Protein AF-A0A421E737-F1 (afdb_monomer_lite)

Structure (mmCIF, N/CA/C/O backbone):
data_AF-A0A421E737-F1
#
_entry.id   AF-A0A421E737-F1
#
loop_
_atom_site.group_PDB
_atom_site.id
_atom_site.type_symbol
_atom_site.label_atom_id
_atom_site.label_alt_id
_atom_site.label_comp_id
_atom_site.label_asym_id
_atom_site.label_entity_id
_atom_site.label_seq_id
_atom_site.pdbx_PDB_ins_code
_atom_site.Cartn_x
_atom_site.Cartn_y
_atom_site.Cartn_z
_at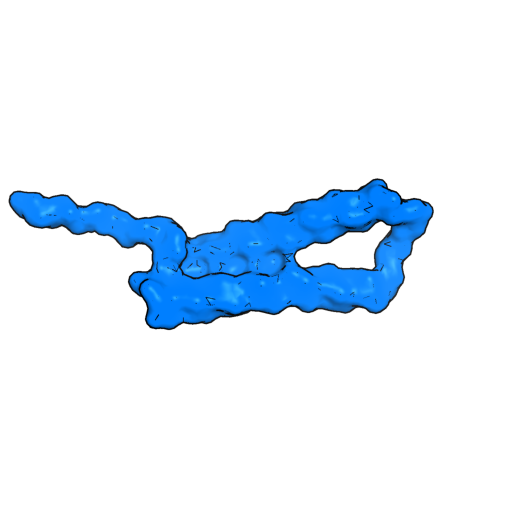om_site.occupancy
_atom_site.B_iso_or_equiv
_atom_site.auth_seq_id
_atom_site.auth_comp_id
_atom_site.auth_asym_id
_atom_site.auth_atom_id
_atom_site.pdbx_PDB_model_num
ATOM 1 N N . MET A 1 1 ? 21.166 12.963 -34.791 1.00 48.75 1 MET A N 1
ATOM 2 C CA . MET A 1 1 ? 21.428 12.071 -33.640 1.00 48.75 1 MET A CA 1
ATOM 3 C C . MET A 1 1 ? 20.082 11.625 -33.102 1.00 48.75 1 MET A C 1
ATOM 5 O O . MET A 1 1 ? 19.222 12.491 -33.013 1.00 48.75 1 MET A O 1
ATOM 9 N N . PRO A 1 2 ? 19.848 10.337 -32.812 1.00 50.91 2 PRO A N 1
ATOM 10 C CA . PRO A 1 2 ? 18.616 9.951 -32.146 1.00 50.91 2 PRO A CA 1
ATOM 11 C C . PRO A 1 2 ? 18.681 10.520 -30.729 1.00 50.91 2 PRO A C 1
ATOM 13 O O . PRO A 1 2 ? 19.540 10.122 -29.941 1.00 50.91 2 PRO A O 1
ATOM 16 N N . SER A 1 3 ? 17.833 11.506 -30.446 1.00 54.75 3 SER A N 1
ATOM 17 C CA . SER A 1 3 ? 17.562 11.950 -29.086 1.00 54.75 3 SER A CA 1
ATOM 18 C C . SER A 1 3 ? 17.017 10.734 -28.350 1.00 54.75 3 SER A C 1
ATOM 20 O O . SER A 1 3 ? 15.906 10.291 -28.620 1.00 54.75 3 SER A O 1
ATOM 22 N N . ARG A 1 4 ? 17.842 10.108 -27.512 1.00 62.38 4 ARG A N 1
ATOM 23 C CA . ARG A 1 4 ? 17.329 9.141 -26.550 1.00 62.38 4 ARG A CA 1
ATOM 24 C C . ARG A 1 4 ? 16.611 9.984 -25.517 1.00 62.38 4 ARG A C 1
ATOM 26 O O . ARG A 1 4 ? 17.281 10.687 -24.761 1.00 62.38 4 ARG A O 1
ATOM 33 N N . ASP A 1 5 ? 15.284 9.978 -25.558 1.00 63.00 5 ASP A N 1
ATOM 34 C CA . ASP A 1 5 ? 14.507 10.540 -24.465 1.00 63.00 5 ASP A CA 1
ATOM 35 C C . ASP A 1 5 ? 15.036 9.916 -23.166 1.00 63.00 5 ASP A C 1
ATOM 37 O O . ASP A 1 5 ? 15.306 8.705 -23.139 1.00 63.00 5 ASP A O 1
ATOM 41 N N . PRO A 1 6 ? 15.290 10.723 -22.122 1.00 61.91 6 PRO A N 1
ATOM 42 C CA . PRO A 1 6 ? 15.675 10.172 -20.836 1.00 61.91 6 PRO A CA 1
ATOM 43 C C . PRO A 1 6 ? 14.628 9.121 -20.437 1.00 61.91 6 PRO A C 1
ATOM 45 O O . PRO A 1 6 ? 13.440 9.333 -20.701 1.00 61.91 6 PRO A O 1
ATOM 48 N N . PRO A 1 7 ? 15.049 7.975 -19.870 1.00 62.25 7 PRO A N 1
ATOM 49 C CA . PRO A 1 7 ? 14.124 6.907 -19.517 1.00 62.25 7 PRO A CA 1
ATOM 50 C C . PRO A 1 7 ? 12.979 7.492 -18.689 1.00 62.25 7 PRO A C 1
ATOM 52 O O . PRO A 1 7 ? 13.213 8.273 -17.764 1.00 62.25 7 PRO A O 1
ATOM 55 N N . SER A 1 8 ? 11.741 7.177 -19.082 1.00 72.75 8 SER A N 1
ATOM 56 C CA . SER A 1 8 ? 10.554 7.686 -18.401 1.00 72.75 8 SER A CA 1
ATOM 57 C C . SER A 1 8 ? 10.646 7.327 -16.922 1.00 72.75 8 SER A C 1
ATOM 59 O O . SER A 1 8 ? 10.885 6.177 -16.566 1.00 72.75 8 SER A O 1
ATOM 61 N N . GLN A 1 9 ? 10.449 8.308 -16.044 1.00 79.56 9 GLN A N 1
ATOM 62 C CA . GLN A 1 9 ? 10.519 8.098 -14.596 1.00 79.56 9 GLN A CA 1
ATOM 63 C C . GLN A 1 9 ? 9.491 7.051 -14.115 1.00 79.56 9 GLN A C 1
ATOM 65 O O . GLN A 1 9 ? 9.694 6.394 -13.103 1.00 79.56 9 GLN A O 1
ATOM 70 N N . TRP A 1 10 ? 8.421 6.833 -14.887 1.00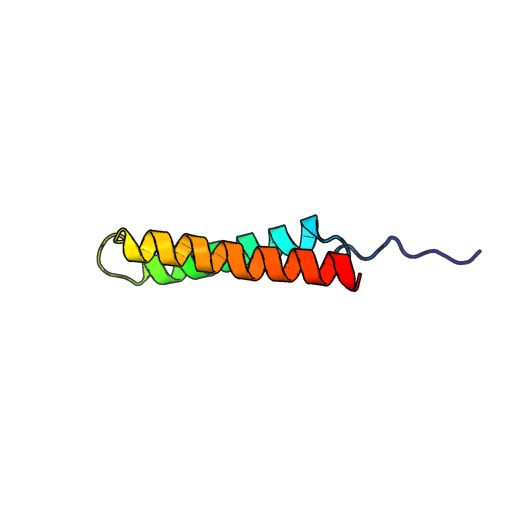 80.94 10 TRP A N 1
ATOM 71 C CA . TRP A 1 10 ? 7.403 5.798 -14.664 1.00 80.94 10 TRP A CA 1
ATOM 72 C C . TRP A 1 10 ? 7.862 4.369 -14.970 1.00 80.94 10 TRP A C 1
ATOM 74 O O . TRP A 1 10 ? 7.128 3.418 -14.716 1.00 80.94 10 TRP A O 1
ATOM 84 N N . THR A 1 11 ? 9.052 4.221 -15.535 1.00 83.19 11 THR A N 1
ATOM 85 C CA . THR A 1 11 ? 9.710 2.942 -15.792 1.00 83.19 11 THR A CA 1
ATOM 86 C C . THR A 1 11 ? 10.610 2.540 -14.618 1.00 83.19 11 THR A C 1
ATOM 88 O O . THR A 1 11 ? 10.946 1.370 -14.469 1.00 83.19 11 THR A O 1
ATOM 91 N N . ASP A 1 12 ? 10.981 3.495 -13.757 1.00 86.44 12 ASP A N 1
ATOM 92 C CA . ASP A 1 12 ? 11.786 3.239 -12.566 1.00 86.44 12 ASP A CA 1
ATOM 93 C C . ASP A 1 12 ? 10.920 2.578 -11.473 1.00 86.44 12 ASP A C 1
ATOM 95 O O . ASP A 1 12 ? 9.978 3.198 -10.957 1.00 86.44 12 ASP A O 1
ATOM 99 N N . PRO A 1 13 ? 11.218 1.326 -11.088 1.00 84.81 13 PRO A N 1
ATOM 100 C CA . PRO A 1 13 ? 10.420 0.608 -10.107 1.00 84.81 13 PRO A CA 1
ATOM 101 C C . PRO A 1 13 ? 10.473 1.237 -8.707 1.00 84.81 13 PRO A C 1
ATOM 103 O O . PRO A 1 13 ? 9.474 1.185 -7.980 1.00 84.81 13 PRO A O 1
ATOM 106 N N . GLU A 1 14 ? 11.576 1.882 -8.318 1.00 87.00 14 GLU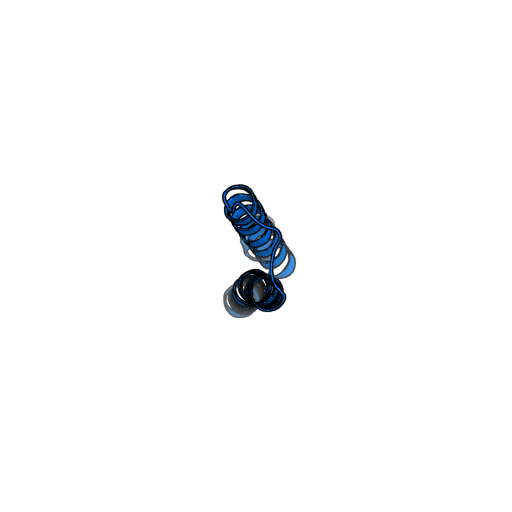 A N 1
ATOM 107 C CA . GLU A 1 14 ? 11.675 2.594 -7.037 1.00 87.00 14 GLU A CA 1
ATOM 108 C C . GLU A 1 14 ? 10.780 3.835 -7.033 1.00 87.00 14 GLU A C 1
ATOM 110 O O . GLU A 1 14 ? 10.056 4.079 -6.062 1.00 87.00 14 GLU A O 1
ATOM 115 N N . TYR A 1 15 ? 10.743 4.576 -8.143 1.00 83.88 15 TYR A N 1
ATOM 116 C CA . TYR A 1 15 ? 9.871 5.741 -8.263 1.00 83.88 15 TYR A CA 1
ATOM 117 C C . TYR A 1 15 ? 8.390 5.359 -8.204 1.00 83.88 15 TYR A C 1
ATOM 119 O O . TYR A 1 15 ? 7.640 5.913 -7.394 1.00 83.88 15 TYR A O 1
ATOM 127 N N . VAL A 1 16 ? 7.959 4.391 -9.020 1.00 87.31 16 VAL A N 1
ATOM 128 C CA . VAL A 1 16 ? 6.544 3.995 -9.084 1.00 87.31 16 VAL A CA 1
ATOM 129 C C . VAL A 1 16 ? 6.079 3.428 -7.745 1.00 87.31 16 VAL A C 1
ATOM 131 O O . VAL A 1 16 ? 5.013 3.80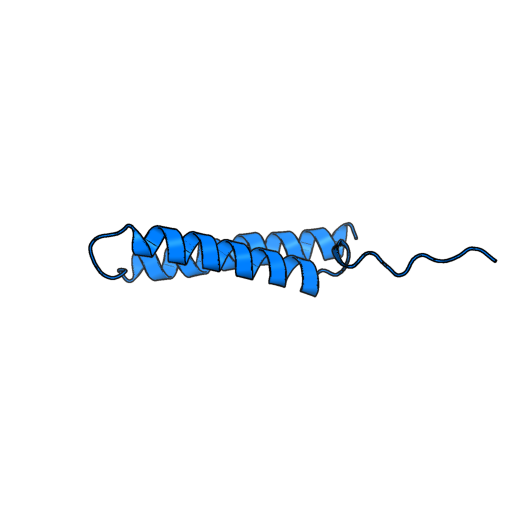3 -7.256 1.00 87.31 16 VAL A O 1
ATOM 134 N N . SER A 1 17 ? 6.883 2.568 -7.120 1.00 83.44 17 SER A N 1
ATOM 135 C CA . SER A 1 17 ? 6.559 2.009 -5.806 1.00 83.44 17 SER A CA 1
ATOM 136 C C . SER A 1 17 ? 6.432 3.100 -4.738 1.00 83.44 17 SER A C 1
ATOM 138 O O . SER A 1 17 ? 5.458 3.105 -3.986 1.00 83.44 17 SER A O 1
ATOM 140 N N . THR A 1 18 ? 7.322 4.095 -4.739 1.00 88.00 18 THR A N 1
ATOM 141 C CA . THR A 1 18 ? 7.238 5.243 -3.826 1.00 88.00 18 THR A CA 1
ATOM 142 C C . THR A 1 18 ? 5.943 6.030 -4.026 1.00 88.00 18 THR A C 1
ATOM 144 O O . THR A 1 18 ? 5.235 6.300 -3.055 1.00 88.00 18 THR A O 1
ATOM 147 N N . VAL A 1 19 ? 5.593 6.372 -5.272 1.00 84.50 19 VAL A N 1
ATOM 148 C CA . VAL A 1 19 ? 4.354 7.109 -5.583 1.00 84.50 19 VAL A CA 1
ATOM 149 C C . VAL A 1 19 ? 3.123 6.329 -5.115 1.00 84.50 19 VAL A C 1
ATOM 151 O O . VAL A 1 19 ? 2.253 6.893 -4.450 1.00 84.50 19 VAL A O 1
ATOM 154 N N . VAL A 1 20 ? 3.062 5.028 -5.408 1.00 89.31 20 VAL A N 1
ATOM 155 C CA . VAL A 1 20 ? 1.950 4.160 -4.992 1.00 89.31 20 VAL A CA 1
ATOM 156 C C . VAL A 1 20 ? 1.865 4.058 -3.470 1.00 89.31 20 VAL A C 1
ATOM 158 O O . VAL A 1 20 ? 0.772 4.178 -2.915 1.00 89.31 20 VAL A O 1
ATOM 161 N N . GLY A 1 21 ? 3.001 3.920 -2.786 1.00 87.19 21 GLY A N 1
ATOM 162 C CA . GLY A 1 21 ? 3.062 3.893 -1.328 1.00 87.19 21 GLY A CA 1
ATOM 163 C C . GLY A 1 21 ? 2.541 5.184 -0.693 1.00 87.19 21 GLY A C 1
ATOM 164 O O . GLY A 1 21 ? 1.740 5.129 0.243 1.00 87.19 21 GLY A O 1
ATOM 165 N N . VAL A 1 22 ? 2.923 6.349 -1.231 1.00 87.94 22 VAL A N 1
ATOM 166 C CA . VAL A 1 22 ? 2.437 7.661 -0.763 1.00 87.94 22 VAL A CA 1
ATOM 167 C C . VAL A 1 22 ? 0.928 7.792 -0.964 1.00 87.94 22 VAL A C 1
ATOM 169 O O . VAL A 1 22 ? 0.224 8.191 -0.035 1.00 87.94 22 VAL A O 1
ATOM 172 N N . LEU A 1 23 ? 0.414 7.421 -2.140 1.00 87.00 23 LEU A N 1
ATOM 173 C CA . LEU A 1 23 ? -1.020 7.485 -2.439 1.00 87.00 23 LEU A CA 1
ATOM 174 C C . LEU A 1 23 ? -1.836 6.553 -1.536 1.00 87.00 23 LEU A C 1
ATOM 176 O O . LEU A 1 23 ? -2.846 6.979 -0.976 1.00 87.00 23 LEU A O 1
ATOM 180 N N . ALA A 1 24 ? -1.382 5.311 -1.347 1.00 83.31 24 ALA A N 1
ATOM 181 C CA . ALA A 1 24 ? -2.040 4.344 -0.473 1.00 83.31 24 ALA A CA 1
ATOM 182 C C . ALA A 1 24 ? -2.049 4.817 0.989 1.00 83.31 24 ALA A C 1
ATOM 184 O O . ALA A 1 24 ? -3.083 4.762 1.655 1.00 83.31 24 ALA A O 1
ATOM 185 N N . THR A 1 25 ? -0.924 5.356 1.469 1.00 83.50 25 THR A N 1
ATOM 186 C CA . THR A 1 25 ? -0.814 5.916 2.825 1.00 83.50 25 THR A CA 1
ATOM 187 C C . THR A 1 25 ? -1.742 7.118 3.004 1.00 83.50 25 THR A C 1
ATOM 189 O O . THR A 1 25 ? -2.446 7.211 4.008 1.00 83.50 25 THR A O 1
ATOM 192 N N . GLY A 1 26 ? -1.793 8.025 2.025 1.00 83.81 26 GLY A N 1
ATOM 193 C CA . GLY A 1 26 ? -2.670 9.196 2.056 1.00 83.81 26 GLY A CA 1
ATOM 194 C C . GLY A 1 26 ? -4.156 8.828 2.058 1.00 83.81 26 GLY A C 1
ATOM 195 O O . GLY A 1 26 ? -4.912 9.352 2.876 1.00 83.81 26 GLY A O 1
ATOM 196 N N . ALA A 1 27 ? -4.570 7.892 1.197 1.00 81.19 27 ALA A N 1
ATOM 197 C CA . ALA A 1 27 ? -5.950 7.401 1.131 1.00 81.19 27 ALA A CA 1
ATOM 198 C C . ALA A 1 27 ? -6.402 6.783 2.459 1.00 81.19 27 ALA A C 1
ATOM 200 O O . ALA A 1 27 ? -7.527 6.990 2.913 1.00 81.19 27 ALA A O 1
ATOM 201 N N . LEU A 1 28 ? -5.497 6.063 3.107 1.00 77.75 28 LEU A N 1
ATOM 202 C CA . LEU A 1 28 ? -5.737 5.472 4.404 1.00 77.75 28 LEU A CA 1
ATOM 203 C C . LEU A 1 28 ? -5.831 6.516 5.525 1.00 77.75 28 LEU A C 1
ATOM 205 O O . LEU A 1 28 ? -6.763 6.449 6.317 1.00 77.75 28 LEU A O 1
ATOM 209 N N . ILE A 1 29 ? -4.901 7.475 5.606 1.00 79.56 29 ILE A N 1
ATOM 210 C CA . ILE A 1 29 ? -4.978 8.566 6.598 1.00 79.56 29 ILE A CA 1
ATOM 211 C C . ILE A 1 29 ? -6.306 9.313 6.442 1.00 79.56 29 ILE A C 1
ATOM 213 O O . ILE A 1 29 ? -6.974 9.612 7.434 1.00 79.56 29 ILE A O 1
ATOM 217 N N . PHE A 1 30 ? -6.709 9.571 5.196 1.00 79.44 30 PHE A N 1
ATOM 218 C CA . PHE A 1 30 ? -7.996 10.176 4.881 1.00 79.44 30 PHE A CA 1
ATOM 219 C C . PHE A 1 30 ? -9.163 9.329 5.402 1.00 79.44 30 PHE A C 1
ATOM 221 O O . PHE A 1 30 ? -10.012 9.857 6.117 1.00 79.44 30 PHE A O 1
ATOM 228 N N . TYR A 1 31 ? -9.178 8.021 5.129 1.00 74.12 31 TYR A N 1
ATOM 229 C CA . TYR A 1 31 ? -10.189 7.110 5.670 1.00 74.12 31 TYR A CA 1
ATOM 230 C C . TYR A 1 31 ? -10.231 7.143 7.204 1.00 74.12 31 TYR A C 1
ATOM 232 O O . TYR A 1 31 ? -11.295 7.366 7.778 1.00 74.12 31 TYR A O 1
ATOM 240 N N . SER A 1 32 ? -9.082 7.021 7.873 1.00 72.69 32 SER A N 1
ATOM 241 C CA . SER A 1 32 ? -9.001 7.045 9.337 1.00 72.69 32 SER A CA 1
ATOM 242 C C . SER A 1 32 ? -9.508 8.360 9.933 1.00 72.69 32 SER A C 1
ATOM 244 O O . SER A 1 32 ? -10.130 8.348 10.992 1.00 72.69 32 SER A O 1
ATOM 246 N N . SER A 1 33 ? -9.321 9.496 9.250 1.00 76.56 33 SER A N 1
ATOM 247 C CA . SER A 1 33 ? -9.846 10.794 9.707 1.00 76.56 33 SER A CA 1
ATOM 248 C C . SER A 1 33 ? -11.377 10.881 9.723 1.00 76.56 33 SER A C 1
ATOM 250 O O . SER A 1 33 ? -11.938 11.711 10.435 1.00 76.56 33 SER A O 1
ATOM 252 N N . LEU A 1 34 ? -12.056 10.017 8.961 1.00 77.75 34 LEU A N 1
ATOM 253 C CA . LEU A 1 34 ? -13.515 9.912 8.935 1.00 77.75 34 LEU A CA 1
ATOM 254 C C . LEU A 1 34 ? -14.052 8.964 10.018 1.00 77.75 34 LEU A C 1
ATOM 256 O O . LEU A 1 34 ? -15.260 8.925 10.252 1.00 77.75 34 LEU A O 1
ATOM 260 N N . THR A 1 35 ? -13.179 8.197 10.675 1.00 73.75 35 THR A N 1
ATOM 261 C CA . THR A 1 35 ? -13.563 7.228 11.707 1.00 73.75 35 THR A CA 1
ATOM 262 C C . THR A 1 35 ? -13.526 7.853 13.103 1.00 73.75 35 THR A C 1
ATOM 264 O O . THR A 1 35 ? -12.667 8.667 13.429 1.00 73.75 35 THR A O 1
ATOM 267 N N . GLN A 1 36 ? -14.499 7.497 13.945 1.00 69.00 36 GLN A N 1
ATOM 268 C CA . GLN A 1 36 ? -14.796 8.206 15.198 1.00 69.00 36 GLN A CA 1
ATOM 269 C C . GLN A 1 36 ? -13.972 7.721 16.408 1.00 69.00 36 GLN A C 1
ATOM 271 O O . GLN A 1 36 ? -14.139 8.218 17.520 1.00 69.00 36 GLN A O 1
ATOM 276 N N . SER A 1 37 ? -13.101 6.729 16.230 1.00 70.94 37 SER A N 1
ATOM 277 C CA . SER A 1 37 ? -12.247 6.143 17.272 1.00 70.94 37 SER A CA 1
ATOM 278 C C . SER A 1 37 ? -10.875 5.799 16.689 1.00 70.94 37 SER A C 1
ATOM 280 O O . SER A 1 37 ? -10.756 5.598 15.486 1.00 70.94 37 SER A O 1
ATOM 282 N N . GLY A 1 38 ? -9.833 5.781 17.529 1.00 67.94 38 GLY A N 1
ATOM 283 C CA . GLY A 1 38 ? -8.470 5.471 17.083 1.00 67.94 38 GLY A CA 1
ATOM 284 C C . GLY A 1 38 ? -8.335 4.043 16.527 1.00 67.94 38 GLY A C 1
ATOM 285 O O . GLY A 1 38 ? -9.104 3.172 16.937 1.00 67.94 38 GLY A O 1
ATOM 286 N N . PRO A 1 39 ? -7.362 3.792 15.630 1.00 70.12 39 PRO A N 1
ATOM 287 C CA . PRO A 1 39 ? -7.252 2.524 14.920 1.00 70.12 39 PRO A CA 1
ATOM 288 C C . PRO A 1 39 ? -6.864 1.365 15.846 1.00 70.12 39 PRO A C 1
ATOM 290 O O . PRO A 1 39 ? -5.938 1.454 16.656 1.00 70.12 39 PRO A O 1
ATOM 293 N N . THR A 1 40 ? -7.573 0.259 15.684 1.00 83.88 40 THR A N 1
ATOM 294 C CA . THR A 1 40 ? -7.308 -1.050 16.278 1.00 83.88 40 THR A CA 1
ATOM 295 C C . THR A 1 40 ? -6.067 -1.705 15.666 1.00 83.88 40 THR A C 1
ATOM 297 O O . THR A 1 40 ? -5.576 -1.308 14.609 1.00 83.88 40 THR A O 1
ATOM 300 N N . VAL A 1 41 ? -5.556 -2.756 16.318 1.00 77.06 41 VAL A N 1
ATOM 301 C CA . VAL A 1 41 ? -4.430 -3.549 15.794 1.00 77.06 41 VAL A CA 1
ATOM 302 C C . VAL A 1 41 ? -4.754 -4.141 14.417 1.00 77.06 41 VAL A C 1
ATOM 304 O O . VAL A 1 41 ? -3.898 -4.120 13.536 1.00 77.06 41 VAL A O 1
ATOM 307 N N . ASP A 1 42 ? -5.990 -4.602 14.210 1.00 78.06 42 ASP A N 1
ATOM 308 C CA . ASP A 1 42 ? -6.438 -5.151 12.925 1.00 78.06 42 ASP A CA 1
ATOM 309 C C . ASP A 1 42 ? -6.467 -4.079 11.832 1.00 78.06 42 ASP A C 1
ATOM 311 O O . ASP A 1 42 ? -6.041 -4.327 10.703 1.00 78.06 42 ASP A O 1
ATOM 315 N N . GLU A 1 43 ? -6.885 -2.858 12.170 1.00 79.06 43 GLU A N 1
ATOM 316 C CA . GLU A 1 43 ? -6.837 -1.727 11.243 1.00 79.06 43 GLU A CA 1
ATOM 317 C C . GLU A 1 43 ? -5.391 -1.359 10.899 1.00 79.06 43 GLU A C 1
ATOM 319 O O . GLU A 1 43 ? -5.090 -1.169 9.726 1.00 79.06 43 GLU A O 1
ATOM 324 N N . ILE A 1 44 ? -4.465 -1.353 11.866 1.00 80.62 44 ILE A N 1
ATOM 325 C CA . ILE A 1 44 ? -3.027 -1.124 11.617 1.00 80.62 44 ILE A CA 1
ATOM 326 C C . ILE A 1 44 ? -2.419 -2.233 10.740 1.00 80.62 44 ILE A C 1
ATOM 328 O O . ILE A 1 44 ? -1.594 -1.959 9.865 1.00 80.62 44 ILE A O 1
ATOM 332 N N . ALA A 1 45 ? -2.814 -3.490 10.927 1.00 83.38 45 ALA A N 1
ATOM 333 C CA . ALA A 1 45 ? -2.365 -4.578 10.062 1.00 83.38 45 ALA A CA 1
ATOM 334 C C . ALA A 1 45 ? -2.911 -4.415 8.631 1.00 83.38 45 ALA A C 1
ATOM 336 O O . ALA A 1 45 ? -2.162 -4.545 7.657 1.00 83.38 45 ALA A O 1
ATOM 337 N N . PHE A 1 46 ? -4.191 -4.057 8.501 1.00 80.31 46 PHE A N 1
ATOM 338 C CA . PHE A 1 46 ? -4.831 -3.776 7.217 1.00 80.31 46 PHE A CA 1
ATOM 339 C C . PHE A 1 46 ? -4.170 -2.596 6.494 1.00 80.31 46 PHE A C 1
ATOM 341 O O . PHE A 1 46 ? -3.910 -2.684 5.296 1.00 80.31 46 PHE A O 1
ATOM 348 N N . VAL A 1 47 ? -3.830 -1.530 7.221 1.00 81.62 47 VAL A N 1
ATOM 349 C CA 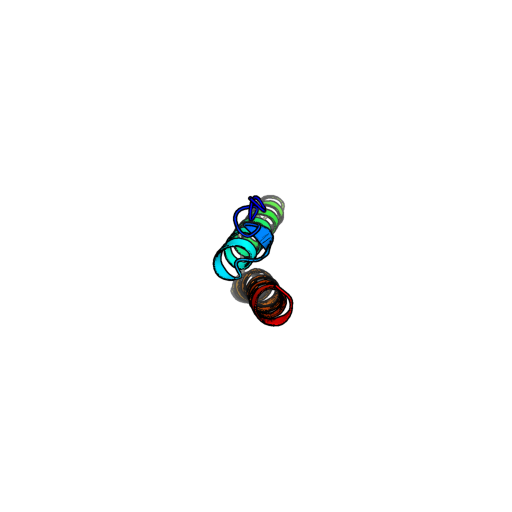. VAL A 1 47 ? -3.051 -0.367 6.762 1.00 81.62 47 VAL A CA 1
ATOM 350 C C . VAL A 1 47 ? -1.743 -0.810 6.112 1.00 81.62 47 VAL A C 1
ATOM 352 O O . VAL A 1 47 ? -1.476 -0.478 4.956 1.00 81.62 47 VAL A O 1
ATOM 355 N N . ILE A 1 48 ? -0.940 -1.588 6.842 1.00 86.94 48 ILE A N 1
ATOM 356 C CA . ILE A 1 48 ? 0.379 -2.026 6.380 1.00 86.94 48 ILE A CA 1
ATOM 357 C C . ILE A 1 48 ? 0.233 -2.841 5.099 1.00 86.94 48 ILE A C 1
ATOM 359 O O . ILE A 1 48 ? 0.939 -2.573 4.127 1.00 86.94 48 ILE A O 1
ATOM 363 N N . LEU A 1 49 ? -0.706 -3.788 5.066 1.00 84.94 49 LEU A N 1
ATOM 364 C CA . LEU A 1 49 ? -0.961 -4.618 3.888 1.00 84.94 49 LEU A CA 1
ATOM 365 C C . LEU A 1 49 ? -1.468 -3.795 2.700 1.00 84.94 49 LEU A C 1
ATOM 367 O O . LEU A 1 49 ? -0.983 -3.967 1.584 1.00 84.94 49 LEU A O 1
ATOM 371 N N . THR A 1 50 ? -2.390 -2.864 2.937 1.00 81.88 50 THR A N 1
ATOM 372 C CA . THR A 1 50 ? -2.979 -2.009 1.895 1.00 81.88 50 THR A CA 1
ATOM 373 C C . THR A 1 50 ? -1.947 -1.081 1.262 1.00 81.88 50 THR A C 1
ATOM 375 O O . THR A 1 50 ? -2.083 -0.734 0.095 1.00 81.88 50 THR A O 1
ATOM 378 N N . ILE A 1 51 ? -0.894 -0.700 1.989 1.00 87.88 51 ILE A N 1
ATOM 379 C CA . ILE A 1 51 ? 0.208 0.096 1.436 1.00 87.88 51 ILE A CA 1
ATOM 380 C C . ILE A 1 51 ? 1.244 -0.803 0.760 1.00 87.88 51 ILE A C 1
ATOM 382 O O . ILE A 1 51 ? 1.650 -0.543 -0.374 1.00 87.88 51 ILE A O 1
ATOM 386 N N . THR A 1 52 ? 1.690 -1.862 1.437 1.00 84.56 52 THR A N 1
ATOM 387 C CA . THR A 1 52 ? 2.804 -2.693 0.954 1.00 84.56 52 THR A CA 1
ATOM 388 C C . THR A 1 52 ? 2.429 -3.518 -0.269 1.00 84.56 52 THR A C 1
ATOM 390 O O . THR A 1 52 ? 3.214 -3.562 -1.211 1.00 84.56 52 THR A O 1
ATOM 393 N N . VAL A 1 53 ? 1.225 -4.097 -0.327 1.00 87.88 53 VAL A N 1
ATOM 394 C CA . VAL A 1 53 ? 0.819 -4.947 -1.458 1.00 87.88 53 VAL A CA 1
ATOM 395 C C . VAL A 1 53 ? 0.816 -4.174 -2.787 1.00 87.88 53 VAL A C 1
ATOM 397 O O . VAL A 1 53 ? 1.511 -4.608 -3.707 1.00 87.88 53 VAL A O 1
ATOM 400 N N . PRO A 1 54 ? 0.131 -3.020 -2.932 1.00 79.81 54 PRO A N 1
ATOM 401 C CA . PRO A 1 54 ? 0.155 -2.260 -4.182 1.00 79.81 54 PRO A CA 1
ATOM 402 C C . PRO A 1 54 ? 1.547 -1.723 -4.519 1.00 79.81 54 PRO A C 1
ATOM 404 O O . PRO A 1 54 ? 1.943 -1.757 -5.681 1.00 79.81 54 PRO A O 1
ATOM 407 N N . THR A 1 55 ? 2.303 -1.277 -3.511 1.00 87.31 55 THR A N 1
ATOM 408 C CA . THR A 1 55 ? 3.684 -0.791 -3.670 1.00 87.31 55 THR A CA 1
ATOM 409 C C . THR A 1 55 ? 4.578 -1.868 -4.280 1.00 87.31 55 THR A C 1
ATOM 411 O O . THR A 1 55 ? 5.268 -1.623 -5.270 1.00 87.31 55 THR A O 1
ATOM 414 N N . THR A 1 56 ? 4.530 -3.086 -3.734 1.00 86.44 56 THR A N 1
ATOM 415 C CA . THR A 1 56 ? 5.304 -4.229 -4.228 1.00 86.44 56 THR A CA 1
ATOM 416 C C . THR A 1 56 ? 4.842 -4.676 -5.611 1.00 86.44 56 THR A C 1
ATOM 418 O O . THR A 1 56 ? 5.678 -4.966 -6.464 1.00 86.44 56 THR A O 1
ATOM 421 N N . VAL A 1 57 ? 3.531 -4.706 -5.870 1.00 89.69 57 VAL A N 1
ATOM 422 C CA . VAL A 1 57 ? 3.000 -5.036 -7.202 1.00 89.69 57 VAL A CA 1
ATOM 423 C C . VAL A 1 57 ? 3.489 -4.027 -8.239 1.00 89.69 57 VAL A C 1
ATOM 425 O O . VAL A 1 57 ? 3.949 -4.428 -9.305 1.00 89.69 57 VAL A O 1
ATOM 428 N N . ALA A 1 58 ? 3.442 -2.733 -7.928 1.00 87.56 58 ALA A N 1
ATOM 429 C CA . ALA A 1 58 ? 3.885 -1.687 -8.838 1.00 87.56 58 ALA A CA 1
ATOM 430 C C . ALA A 1 58 ? 5.400 -1.739 -9.089 1.00 87.56 58 ALA A C 1
ATOM 432 O O . ALA A 1 58 ? 5.822 -1.648 -10.240 1.00 87.56 58 ALA A O 1
ATOM 433 N N . TYR A 1 59 ? 6.196 -1.972 -8.037 1.00 90.25 59 TYR A N 1
ATOM 434 C CA . TYR A 1 59 ? 7.636 -2.218 -8.148 1.00 90.25 59 TYR A CA 1
ATOM 435 C C . TYR A 1 59 ? 7.927 -3.373 -9.112 1.00 90.25 59 TYR A C 1
ATOM 437 O O . TYR A 1 59 ? 8.701 -3.231 -10.054 1.00 90.25 59 TYR A O 1
ATOM 445 N N . GLU A 1 60 ? 7.283 -4.523 -8.905 1.00 91.62 60 GLU A N 1
ATOM 446 C CA . GLU A 1 60 ? 7.524 -5.718 -9.713 1.00 91.62 60 GLU A CA 1
ATOM 447 C C . GLU A 1 60 ? 7.021 -5.566 -11.154 1.00 91.62 60 GLU A C 1
ATOM 449 O O . GLU A 1 60 ? 7.670 -6.058 -12.073 1.00 91.62 60 GLU A O 1
ATOM 454 N N . LEU A 1 61 ? 5.905 -4.870 -11.383 1.00 90.56 61 LEU A N 1
ATOM 455 C CA . LEU A 1 61 ? 5.420 -4.574 -12.733 1.00 90.56 61 LEU A CA 1
ATOM 456 C C . LEU A 1 61 ? 6.381 -3.650 -13.483 1.00 90.56 61 LEU A C 1
ATOM 458 O O . LEU A 1 61 ? 6.768 -3.974 -14.604 1.00 90.56 61 LEU A O 1
ATOM 462 N N . ALA A 1 62 ? 6.804 -2.551 -12.858 1.00 87.62 62 ALA A N 1
ATOM 463 C CA . ALA A 1 62 ? 7.781 -1.638 -13.442 1.00 87.62 62 ALA A CA 1
ATOM 464 C C . ALA A 1 62 ? 9.115 -2.350 -13.705 1.00 87.62 62 ALA A C 1
ATOM 466 O O . ALA A 1 62 ? 9.678 -2.227 -14.781 1.00 87.62 62 ALA A O 1
ATOM 467 N N . ARG A 1 63 ? 9.573 -3.201 -12.783 1.00 86.69 63 ARG A N 1
ATOM 468 C CA . ARG A 1 63 ? 10.798 -3.990 -12.958 1.00 86.69 63 ARG A CA 1
ATOM 469 C C . ARG A 1 63 ? 10.721 -4.998 -14.111 1.00 86.69 63 ARG A C 1
ATOM 471 O O . ARG A 1 63 ? 11.746 -5.319 -14.704 1.00 86.69 63 ARG A O 1
ATOM 478 N N . ARG A 1 64 ? 9.547 -5.587 -14.358 1.00 88.25 64 ARG A N 1
ATOM 479 C CA . ARG A 1 64 ? 9.366 -6.659 -15.357 1.00 88.25 64 ARG A CA 1
ATOM 480 C C . ARG A 1 64 ? 9.028 -6.141 -16.749 1.00 88.25 64 ARG A C 1
ATOM 482 O O . ARG A 1 64 ? 9.340 -6.824 -17.721 1.00 88.25 64 ARG A O 1
ATOM 489 N N . PHE A 1 65 ? 8.334 -5.011 -16.830 1.00 85.12 65 PHE A N 1
ATOM 490 C CA . PHE A 1 65 ? 7.755 -4.495 -18.073 1.00 85.12 65 PHE A CA 1
ATOM 491 C C . PHE A 1 65 ? 8.225 -3.087 -18.437 1.00 85.12 65 PHE A C 1
ATOM 493 O O . PHE A 1 65 ? 7.872 -2.608 -19.516 1.00 85.12 65 PHE A O 1
ATOM 500 N N . GLY A 1 66 ? 8.968 -2.430 -17.550 1.00 71.19 66 GLY A N 1
ATOM 501 C CA . GLY A 1 66 ? 9.673 -1.190 -17.832 1.00 71.19 66 GLY A CA 1
ATOM 502 C C . GLY A 1 66 ? 11.049 -1.437 -18.433 1.00 71.19 66 GLY A C 1
ATOM 503 O O . GLY A 1 66 ? 11.424 -0.661 -19.340 1.00 71.19 66 GLY A O 1
#

Secondary structure (DSSP, 8-state):
----PPPPGGG-HHHHHHHHHHHHHHHHHHHHHTSSSPPPHHHHHHHHHHHHHHHHHHHHHHHHH-

pLDDT: mean 79.68, std 9.58, range [48.75, 91.62]

Sequence (66 aa):
MPSRDPPSQWTDPEYVSTVVGVLATGALIFYSSLTQSGPTVDEIAFV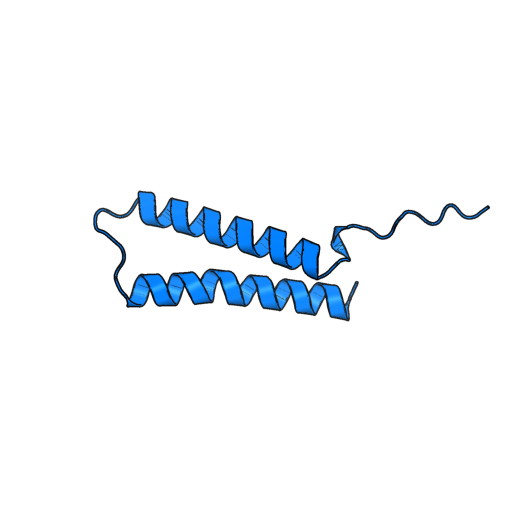ILTITVPTTVAYELARRFG

Radius of gyration: 16.22 Å; chains: 1; bounding box: 36×19×51 Å

Foldseek 3Di:
DPPPDDPPLLLQLVSQLVVQLVVLLVVLVVVQVVDPDHDDPVSVVVSVCSRNVVSVVSSVCSVVPD